Protein 3TDQ (pdb70)

Solvent-accessible surface area: 9286 Å² total

B-factor: mean 40.26, std 16.66, range [22.71, 151.23]

Organism: Pseudomonas aeruginosa (NCBI:txid287)

CATH classification: 2.40.50.320

Nearest PDB structures (foldseek):
  3tdq-assembly1_B  TM=1.014E+00  e=2.653E-16  Pseudomonas aeruginosa
  3tdq-assembly1_A  TM=1.004E+00  e=5.163E-14  Pseudomonas aeruginosa
  2qcp-assembly1_X  TM=7.991E-01  e=4.293E-04  Escherichia coli str. K-12 substr. W3110
  2vb3-assembly1_X  TM=8.055E-01  e=5.219E-04  Escherichia coli
  3e6z-assembly1_X  TM=8.024E-01  e=8.784E-04  Escherichia coli

Foldseek 3Di:
DDPFKDKDWAFWQAADLVQQWTAGPNAIARQDQQLDDPHGCSVVHHGGFTKIFMAGQDPPHTYTNYMDTDPCPDDPVVCCVVD/DKDKDWFFWQDADLVQQWTAGPNAIARQDQQLDDPHGVSVVHDGLFTKIFMFAQDPPHTYTNYMDTDVVSVVSVD

Structure (mmCIF, N/CA/C/O backbone):
data_3TDQ
#
_entry.id   3TDQ
#
_cell.length_a   51.156
_cell.length_b   53.582
_cell.length_c   76.667
_cell.angle_alpha   90.000
_cell.angle_beta   90.000
_cell.angle_gamma   90.000
#
_symmetry.space_group_name_H-M   'P 21 21 21'
#
loop_
_entity.id
_entity.type
_entity.pdbx_description
1 polymer 'PilY2 protein'
2 non-polymer 'CHLORIDE ION'
3 non-polymer 'SODIUM ION'
4 non-polymer GLYCEROL
5 water water
#
loop_
_atom_site.group_PDB
_atom_site.id
_atom_site.type_symbol
_atom_site.label_atom_id
_atom_site.label_alt_id
_atom_site.label_comp_id
_atom_site.label_asym_id
_atom_site.label_entity_id
_atom_site.label_seq_id
_atom_site.pdbx_PDB_ins_code
_atom_site.Cartn_x
_atom_site.Cartn_y
_atom_site.Cartn_z
_atom_site.occupancy
_atom_site.B_iso_or_equiv
_atom_site.auth_seq_id
_atom_site.auth_comp_id
_atom_site.auth_asym_id
_atom_site.auth_atom_id
_atom_site.pdbx_PDB_model_num
ATOM 1 N N . GLU A 1 2 ? -9.035 23.846 -6.717 1.00 58.80 19 GLU A N 1
ATOM 2 C CA . GLU A 1 2 ? -8.815 25.244 -6.336 1.00 57.03 19 GLU A CA 1
ATOM 3 C C . GLU A 1 2 ? -9.994 25.806 -5.523 1.00 57.76 19 GLU A C 1
ATOM 4 O O . GLU A 1 2 ? -11.156 25.676 -5.943 1.00 59.10 19 GLU A O 1
ATOM 6 N N . ASP A 1 3 ? -9.694 26.410 -4.352 1.00 49.01 20 ASP A N 1
ATOM 7 C CA . ASP A 1 3 ? -10.720 27.017 -3.500 1.00 46.62 20 ASP A CA 1
A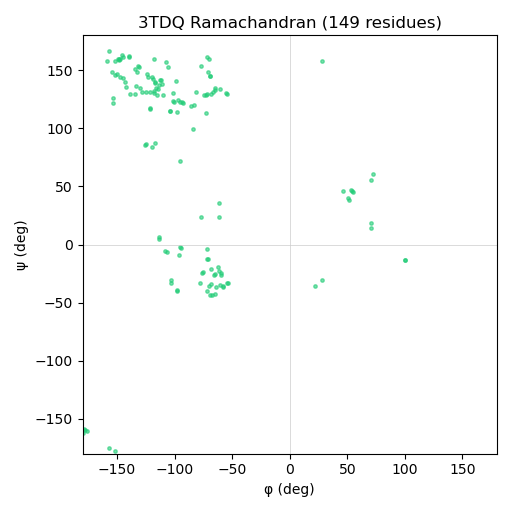TOM 8 C C . ASP A 1 3 ? -10.777 28.540 -3.765 1.00 45.53 20 ASP A C 1
ATOM 9 O O . ASP A 1 3 ? -9.819 29.239 -3.453 1.00 43.63 20 ASP A O 1
ATOM 14 N N . PRO A 1 4 ? -11.881 29.082 -4.329 1.00 40.84 21 PRO A N 1
ATOM 15 C CA . PRO A 1 4 ? -11.937 30.546 -4.561 1.00 39.00 21 PRO A CA 1
ATOM 16 C C . PRO A 1 4 ? -12.096 31.381 -3.267 1.00 38.63 21 PRO A C 1
ATOM 17 O O . PRO A 1 4 ? -12.040 32.608 -3.326 1.00 37.99 21 PRO A O 1
ATOM 21 N N . GLN A 1 5 ? -12.249 30.725 -2.104 1.00 31.14 22 GLN A N 1
ATOM 22 C CA . GLN A 1 5 ? -12.413 31.375 -0.801 1.00 28.36 22 GLN A CA 1
ATOM 23 C C . GLN A 1 5 ? -11.100 31.495 -0.046 1.00 30.39 22 GLN A C 1
ATOM 24 O O . GLN A 1 5 ? -11.045 32.139 0.993 1.00 29.03 22 GLN A O 1
ATOM 30 N N . THR A 1 6 ? -10.046 30.862 -0.544 1.00 27.66 23 THR A N 1
ATOM 31 C CA . THR A 1 6 ? -8.730 30.982 0.089 1.00 27.03 23 THR A CA 1
ATOM 32 C C . THR A 1 6 ? -7.783 31.626 -0.913 1.00 30.08 23 THR A C 1
ATOM 33 O O . THR A 1 6 ? -8.019 31.631 -2.131 1.00 29.75 23 THR A O 1
ATOM 37 N N . PHE A 1 7 ? -6.706 32.182 -0.405 1.00 26.16 24 PHE A N 1
ATOM 38 C CA . PHE A 1 7 ? -5.697 32.786 -1.278 1.00 26.31 24 PHE A CA 1
ATOM 39 C C . PHE A 1 7 ? -4.306 32.560 -0.686 1.00 31.04 24 PHE A C 1
ATOM 40 O O . PHE A 1 7 ? -4.168 32.325 0.515 1.00 29.96 24 PHE A O 1
ATOM 48 N N . GLU A 1 8 ? -3.281 32.695 -1.522 1.00 28.45 25 GLU A N 1
ATOM 49 C CA . GLU A 1 8 ? -1.897 32.606 -1.111 1.00 28.55 25 GLU A CA 1
ATOM 50 C C . GLU A 1 8 ? -1.074 33.534 -1.989 1.00 32.81 25 GLU A C 1
ATOM 51 O O . GLU A 1 8 ? -1.340 33.663 -3.182 1.00 33.44 25 GLU A O 1
ATOM 57 N N . GLY A 1 9 ? -0.068 34.153 -1.400 1.00 26.63 26 GLY A N 1
ATOM 58 C CA . GLY A 1 9 ? 0.842 35.016 -2.143 1.00 25.83 26 GLY A CA 1
ATOM 59 C C . GLY A 1 9 ? 2.181 35.167 -1.465 1.00 29.36 26 GLY A C 1
ATOM 60 O O . GLY A 1 9 ? 2.453 34.523 -0.447 1.00 27.02 26 GLY A O 1
ATOM 61 N N . ALA A 1 10 ? 3.025 36.029 -2.037 1.00 27.54 27 ALA A N 1
ATOM 62 C CA . ALA A 1 10 ? 4.341 36.368 -1.504 1.00 27.56 27 ALA A CA 1
ATOM 63 C C . ALA A 1 10 ? 4.707 37.771 -1.930 1.00 31.40 27 ALA A C 1
ATOM 64 O O . ALA A 1 10 ? 4.292 38.216 -2.992 1.00 31.29 27 ALA A O 1
ATOM 66 N N . GLY A 1 11 ? 5.421 38.486 -1.077 1.00 26.48 28 GLY A N 1
ATOM 67 C CA . GLY A 1 11 ? 5.830 39.846 -1.399 1.00 25.86 28 GLY A CA 1
ATOM 68 C C . GLY A 1 11 ? 6.667 40.493 -0.325 1.00 28.27 28 GLY A C 1
ATOM 69 O O . GLY A 1 11 ? 7.298 39.810 0.481 1.00 28.38 28 GLY A O 1
ATOM 70 N N . VAL A 1 12 ? 6.700 41.816 -0.349 1.00 25.73 29 VAL A N 1
ATOM 71 C CA . VAL A 1 12 ? 7.457 42.652 0.580 1.00 24.40 29 VAL A CA 1
ATOM 72 C C . VAL A 1 12 ? 6.473 43.524 1.353 1.00 27.58 29 VAL A C 1
ATOM 73 O O . VAL A 1 12 ? 5.614 44.158 0.744 1.00 25.93 29 VAL A O 1
ATOM 77 N N . VAL A 1 13 ? 6.616 43.577 2.684 1.00 25.33 30 VAL A N 1
ATOM 78 C CA . VAL A 1 13 ? 5.796 44.449 3.530 1.00 24.80 30 VAL A CA 1
ATOM 79 C C . VAL A 1 13 ? 6.302 45.895 3.347 1.00 29.71 30 VAL A C 1
ATOM 80 O O . VAL A 1 13 ? 7.500 46.147 3.468 1.00 29.39 30 VAL A O 1
ATOM 84 N N . PHE A 1 14 ? 5.405 46.835 3.060 1.00 27.82 31 PHE A N 1
ATOM 85 C CA . PHE A 1 14 ? 5.774 48.246 2.925 1.00 27.39 31 PHE A CA 1
ATOM 86 C C . PHE A 1 14 ? 5.368 49.038 4.174 1.00 32.79 31 PHE A C 1
ATOM 87 O O . PHE A 1 14 ? 6.067 49.972 4.559 1.00 33.66 31 PHE A O 1
ATOM 95 N N . GLU A 1 15 ? 4.294 48.627 4.838 1.00 28.25 32 GLU A N 1
ATOM 96 C CA . GLU A 1 15 ? 3.787 49.268 6.054 1.00 28.02 32 GLU A CA 1
ATOM 97 C C . GLU A 1 15 ? 2.929 48.319 6.843 1.00 30.03 32 GLU A C 1
ATOM 98 O O . GLU A 1 15 ? 2.369 47.367 6.295 1.00 27.83 32 GLU A O 1
ATOM 104 N N . VAL A 1 16 ? 2.805 48.608 8.143 1.00 28.32 33 VAL A N 1
ATOM 105 C CA . VAL A 1 16 ? 1.985 47.883 9.098 1.00 28.75 33 VAL A CA 1
ATOM 106 C C . VAL A 1 16 ? 1.224 48.920 9.916 1.00 32.79 33 VAL A C 1
ATOM 107 O O . VAL A 1 16 ? 1.837 49.863 10.445 1.00 31.11 33 VAL A O 1
ATOM 111 N N . GLN A 1 17 ? -0.094 48.744 10.026 1.00 28.10 34 GLN A N 1
ATOM 112 C CA . GLN A 1 17 ? -0.924 49.622 10.846 1.00 29.81 34 GLN A CA 1
ATOM 113 C C . GLN A 1 17 ? -1.520 48.759 11.948 1.00 30.64 34 GLN A C 1
ATOM 114 O O . GLN A 1 17 ? -2.574 48.156 11.755 1.00 28.01 34 GLN A O 1
ATOM 120 N N . VAL A 1 18 ? -0.782 48.611 13.053 1.00 28.80 35 VAL A N 1
ATOM 121 C CA . VAL A 1 18 ? -1.169 47.737 14.169 1.00 29.08 35 VAL A CA 1
ATOM 122 C C . VAL A 1 18 ? -2.548 48.123 14.751 1.00 34.31 35 VAL A C 1
ATOM 123 O O . VAL A 1 18 ? -3.339 47.229 15.062 1.00 34.75 35 VAL A O 1
ATOM 127 N N . GLU A 1 19 ? -2.870 49.436 14.792 1.00 30.32 36 GLU A N 1
ATOM 128 C CA . GLU A 1 19 ? -4.116 49.980 15.335 1.00 30.37 36 GLU A CA 1
ATOM 129 C C . GLU A 1 19 ? -5.346 49.558 14.529 1.00 33.28 36 GLU A C 1
ATOM 130 O O . GLU A 1 19 ? -6.445 49.529 15.085 1.00 31.62 36 GLU A O 1
ATOM 136 N N . LYS A 1 20 ? -5.167 49.251 13.227 1.00 29.54 37 LYS A N 1
ATOM 137 C CA . LYS A 1 20 ? -6.277 48.862 12.361 1.00 29.77 37 LYS A CA 1
ATOM 138 C C . LYS A 1 20 ? -6.183 47.408 11.903 1.00 31.87 37 LYS A C 1
ATOM 139 O O . LYS A 1 20 ? -6.983 46.986 11.072 1.00 30.59 37 LYS A O 1
ATOM 145 N N . ASN A 1 21 ?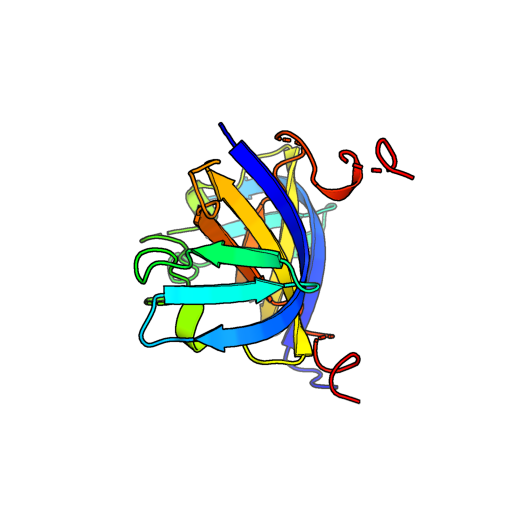 -5.210 46.642 12.436 1.00 27.91 38 ASN A N 1
ATOM 146 C CA . ASN A 1 21 ? -4.963 45.247 12.044 1.00 26.49 38 ASN A CA 1
ATOM 147 C C . ASN A 1 21 ? -4.767 45.160 10.523 1.00 28.24 38 ASN A C 1
ATOM 148 O O . ASN A 1 21 ? -5.349 44.311 9.863 1.00 25.61 38 ASN A O 1
ATOM 153 N N . LEU A 1 22 ? -3.969 46.060 9.967 1.00 26.62 39 LEU A N 1
ATOM 154 C CA . LEU A 1 22 ? -3.734 46.069 8.526 1.00 26.22 39 LEU A CA 1
ATOM 155 C C . LEU A 1 22 ? -2.263 45.954 8.210 1.00 28.48 39 LEU A C 1
ATOM 156 O O . LEU A 1 22 ? -1.417 46.523 8.906 1.00 28.77 39 LEU A O 1
ATOM 161 N N . VAL A 1 23 ? -1.978 45.254 7.126 1.00 23.47 40 VAL A N 1
ATOM 162 C CA . VAL A 1 23 ? -0.639 45.088 6.613 1.00 23.68 40 VAL A CA 1
ATOM 163 C C . VAL A 1 23 ? -0.681 45.421 5.107 1.00 28.44 40 VAL A C 1
ATOM 164 O O . VAL A 1 23 ? -1.602 45.030 4.378 1.00 27.43 40 VAL A O 1
ATOM 168 N N . ASP A 1 24 ? 0.293 46.203 4.689 1.00 26.11 41 ASP A N 1
ATOM 169 C CA . ASP A 1 24 ? 0.465 46.616 3.301 1.00 25.39 41 ASP A CA 1
ATOM 170 C C . ASP A 1 24 ? 1.618 45.787 2.718 1.00 28.34 41 ASP A C 1
ATOM 171 O O . ASP A 1 24 ? 2.772 45.913 3.151 1.00 27.70 41 ASP A O 1
ATOM 176 N N . ILE A 1 25 ? 1.287 44.939 1.745 1.00 25.20 42 ILE A N 1
ATOM 177 C CA . ILE A 1 25 ? 2.226 44.063 1.033 1.00 24.96 42 ILE A CA 1
ATOM 178 C C . ILE A 1 25 ? 2.140 44.410 -0.449 1.00 28.87 42 ILE A C 1
ATOM 179 O O . ILE A 1 25 ? 1.065 44.259 -1.046 1.00 27.70 42 ILE A O 1
ATOM 184 N N . ASP A 1 26 ? 3.261 44.901 -1.039 1.00 26.69 43 ASP A N 1
ATOM 185 C CA . ASP A 1 26 ? 3.327 45.292 -2.467 1.00 26.87 43 ASP A CA 1
ATOM 186 C C . ASP A 1 26 ? 2.171 46.259 -2.836 1.00 32.11 43 ASP A C 1
ATOM 187 O O . ASP A 1 26 ? 1.610 46.165 -3.930 1.00 31.73 43 ASP A O 1
ATOM 192 N N . HIS A 1 27 ? 1.828 47.187 -1.912 1.00 27.80 44 HIS A N 1
ATOM 193 C CA . HIS A 1 27 ? 0.813 48.244 -2.089 1.00 28.14 44 HIS A CA 1
ATOM 194 C C . HIS A 1 27 ? -0.625 47.718 -2.122 1.00 29.41 44 HIS A C 1
ATOM 195 O O . HIS A 1 27 ? -1.526 48.469 -2.492 1.00 28.69 44 HIS A O 1
ATOM 202 N N . ARG A 1 28 ? -0.846 46.458 -1.715 1.00 25.99 45 ARG A N 1
ATOM 203 C CA . ARG A 1 28 ? -2.188 45.883 -1.508 1.00 26.00 45 ARG A CA 1
ATOM 204 C C . ARG A 1 28 ? -2.412 45.801 0.002 1.00 29.50 45 ARG A C 1
ATOM 205 O O . ARG A 1 28 ? -1.434 45.681 0.743 1.00 29.79 45 ARG A O 1
ATOM 213 N N . LEU A 1 29 ? -3.660 45.857 0.466 1.00 25.06 46 LEU A N 1
ATOM 214 C CA . LEU A 1 29 ? -3.945 45.790 1.912 1.00 24.24 46 LEU A CA 1
ATOM 215 C C . LEU A 1 29 ? -4.648 44.512 2.291 1.00 29.20 46 LEU A C 1
ATOM 216 O O . LEU A 1 29 ? -5.506 44.008 1.555 1.00 26.17 46 LEU A O 1
ATOM 221 N N . TYR A 1 30 ? -4.251 43.978 3.461 1.00 25.55 47 TYR A N 1
ATOM 222 C CA . TYR A 1 30 ? -4.808 42.777 4.018 1.00 24.78 47 TYR A CA 1
ATOM 223 C C . TYR A 1 30 ? -5.101 42.971 5.474 1.00 29.06 47 TYR A C 1
ATOM 224 O O . TYR A 1 30 ? -4.381 43.717 6.145 1.00 28.32 47 TYR A O 1
ATOM 233 N N . ARG A 1 31 ? -6.111 42.259 5.980 1.00 24.75 48 ARG A N 1
ATOM 234 C CA A ARG A 1 31 ? -6.402 42.267 7.404 0.50 25.03 48 ARG A CA 1
ATOM 235 C CA B ARG A 1 31 ? -6.413 42.269 7.402 0.50 25.09 48 ARG A CA 1
ATOM 236 C C . ARG A 1 31 ? -5.447 41.278 8.047 1.00 28.94 48 ARG A C 1
ATOM 237 O O . ARG A 1 31 ? -5.297 40.165 7.542 1.00 27.79 48 ARG A O 1
ATOM 252 N N . LEU A 1 32 ? -4.772 41.683 9.122 1.00 25.77 49 LEU A N 1
ATOM 253 C CA . LEU A 1 32 ? -3.867 40.801 9.846 1.00 24.62 49 LEU A CA 1
ATOM 254 C C . LEU A 1 32 ? -4.349 40.818 11.315 1.00 27.49 49 LEU A C 1
ATOM 255 O O . LEU A 1 32 ? -3.949 41.678 12.092 1.00 26.63 49 LEU A O 1
ATOM 260 N N . PRO A 1 33 ? -5.320 39.945 11.657 1.00 25.75 50 PRO A N 1
ATOM 261 C CA . PRO A 1 33 ? -5.910 39.983 13.008 1.00 25.54 50 PRO A CA 1
ATOM 262 C C . PRO A 1 33 ? -4.948 39.466 14.056 1.00 27.26 50 PRO A C 1
ATOM 263 O O . PRO A 1 33 ? -3.989 38.773 13.721 1.00 25.34 50 PRO A O 1
ATOM 267 N N . ASN A 1 34 ? -5.205 39.804 15.328 1.00 23.80 51 ASN A N 1
ATOM 268 C CA . ASN A 1 34 ? -4.366 39.350 16.461 1.00 24.88 51 ASN A CA 1
ATOM 269 C C . ASN A 1 34 ? -4.367 37.821 16.594 1.00 29.05 51 ASN A C 1
ATOM 270 O O . ASN A 1 34 ? -3.445 37.273 17.162 1.00 28.81 51 ASN A O 1
ATOM 275 N N . SER A 1 35 ? -5.407 37.141 16.052 1.00 27.20 52 SER A N 1
ATOM 276 C CA . SER A 1 35 ? -5.553 35.682 16.087 1.00 27.57 52 SER A CA 1
ATOM 277 C C . SER A 1 35 ? -4.554 34.973 15.144 1.00 31.18 52 SER A C 1
ATOM 278 O O . SER A 1 35 ? -4.386 33.771 15.283 1.00 32.36 52 SER A O 1
ATOM 281 N N . THR A 1 36 ? -3.856 35.701 14.228 1.00 26.84 53 THR A N 1
ATOM 282 C CA . THR A 1 36 ? -2.807 35.102 13.372 1.00 25.78 53 THR A CA 1
ATOM 283 C C . THR A 1 36 ? -1.572 35.157 14.232 1.00 29.97 53 THR A C 1
ATOM 284 O O . THR A 1 36 ? -0.951 36.227 14.388 1.00 29.45 53 THR A O 1
ATOM 288 N N A VAL A 1 37 ? -1.244 34.014 14.840 0.50 26.34 54 VAL A N 1
ATOM 289 N N B VAL A 1 37 ? -1.241 34.010 14.829 0.50 26.74 54 VAL A N 1
ATOM 290 C CA A VAL A 1 37 ? -0.191 33.872 15.834 0.50 26.33 54 VAL A CA 1
ATOM 291 C CA B VAL A 1 37 ? -0.169 33.863 15.800 0.50 26.95 54 VAL A CA 1
ATOM 292 C C A VAL A 1 37 ? 0.827 32.789 15.419 0.50 30.11 54 VAL A C 1
ATOM 293 C C B VAL A 1 37 ? 0.839 32.786 15.395 0.50 30.38 54 VAL A C 1
ATOM 294 O O A VAL A 1 37 ? 0.455 31.743 14.893 0.50 28.39 54 VAL A O 1
ATOM 295 O O B VAL A 1 37 ? 0.476 31.743 14.856 0.50 28.67 54 VAL A O 1
ATOM 302 N N . ARG A 1 38 ? 2.114 33.064 15.671 1.00 28.08 55 ARG A N 1
ATOM 303 C CA . ARG A 1 38 ? 3.228 32.173 15.392 1.00 29.72 55 ARG A CA 1
ATOM 304 C C . ARG A 1 38 ? 4.135 32.217 16.630 1.00 35.96 55 ARG A C 1
ATOM 305 O O . ARG A 1 38 ? 4.505 33.304 17.090 1.00 34.22 55 ARG A O 1
ATOM 313 N N . ASN A 1 39 ? 4.395 31.049 17.227 1.00 35.09 56 ASN A N 1
ATOM 314 C CA . ASN A 1 39 ? 5.217 30.880 18.438 1.00 37.42 56 ASN A CA 1
ATOM 315 C C . ASN A 1 39 ? 4.701 31.750 19.605 1.00 42.57 56 ASN A C 1
ATOM 316 O O . ASN A 1 39 ? 5.490 32.405 20.285 1.00 43.19 56 ASN A O 1
ATOM 321 N N . GLY A 1 40 ? 3.379 31.730 19.806 1.00 38.23 57 GLY A N 1
ATOM 322 C CA . GLY A 1 40 ? 2.690 32.479 20.856 1.00 39.83 57 GLY A CA 1
ATOM 323 C C . GLY A 1 40 ? 2.623 33.994 20.696 1.00 45.62 57 GLY A C 1
ATOM 324 O O . GLY A 1 40 ? 2.083 34.675 21.567 1.00 47.51 57 GLY A O 1
ATOM 333 N N . PRO A 1 42 ? 1.470 37.436 18.186 1.00 31.19 59 PRO A N 1
ATOM 334 C CA . PRO A 1 42 ? 0.730 37.861 16.980 1.00 28.95 59 PRO A CA 1
ATOM 335 C C . PRO A 1 42 ? 1.689 38.309 15.879 1.00 28.80 59 PRO A C 1
ATOM 336 O O . PRO A 1 42 ? 2.606 39.110 16.115 1.00 27.26 59 PRO A O 1
ATOM 340 N N . SER A 1 43 ? 1.517 37.748 14.674 1.00 25.27 60 SER A N 1
ATOM 341 C CA . SER A 1 43 ? 2.377 38.078 13.516 1.00 25.25 60 SER A CA 1
ATOM 342 C C . SER A 1 43 ? 2.322 39.571 13.155 1.00 28.09 60 SER A C 1
ATOM 343 O O . SER A 1 43 ? 3.262 40.095 12.564 1.00 27.79 60 SER A O 1
ATOM 346 N N . LEU A 1 44 ? 1.218 40.255 13.518 1.00 25.08 61 LEU A N 1
ATOM 347 C CA . LEU A 1 44 ? 1.046 41.688 13.284 1.00 24.75 61 LEU A CA 1
ATOM 348 C C . LEU A 1 44 ? 2.214 42.510 13.886 1.00 31.46 61 LEU A C 1
ATOM 349 O O . LEU A 1 44 ? 2.619 43.512 13.308 1.00 32.34 61 LEU A O 1
ATOM 354 N N . PHE A 1 45 ? 2.775 42.054 15.014 1.00 28.55 62 PHE A N 1
ATOM 355 C CA . PHE A 1 45 ? 3.856 42.759 15.692 1.00 29.60 62 PHE A CA 1
ATOM 356 C C . PHE A 1 45 ? 5.236 42.239 15.303 1.00 36.03 62 PHE A C 1
ATOM 357 O O . PHE A 1 45 ? 6.230 42.819 15.727 1.00 37.66 62 PHE A O 1
ATOM 365 N N . GLN A 1 46 ? 5.307 41.207 14.445 1.00 31.26 63 GLN A N 1
ATOM 366 C CA . GLN A 1 46 ? 6.566 40.632 13.963 1.00 30.14 63 GLN A CA 1
ATOM 367 C C . GLN A 1 46 ? 6.946 41.181 12.589 1.00 32.89 63 GLN A C 1
ATOM 368 O O . GLN A 1 46 ? 8.133 41.422 12.341 1.00 31.98 63 GLN A O 1
ATOM 374 N N . VAL A 1 47 ? 5.956 41.354 11.686 1.00 29.15 64 VAL A N 1
ATOM 375 C CA . VAL A 1 47 ? 6.221 41.910 10.357 1.00 28.38 64 VAL A CA 1
ATOM 376 C C . VAL A 1 47 ? 6.586 43.392 10.492 1.00 31.90 64 VAL A C 1
ATOM 377 O O . VAL A 1 47 ? 6.118 44.071 11.401 1.00 31.19 64 VAL A O 1
ATOM 381 N N . LYS A 1 48 ? 7.490 43.859 9.631 1.00 28.19 65 LYS A N 1
ATOM 382 C CA . LYS A 1 48 ? 7.956 45.248 9.630 1.00 28.35 65 LYS A CA 1
ATOM 383 C C . LYS A 1 48 ? 8.087 45.722 8.194 1.00 31.85 65 LYS A C 1
ATOM 384 O O . LYS A 1 48 ? 8.265 44.873 7.325 1.00 29.83 65 LYS A O 1
ATOM 390 N N . PRO A 1 49 ? 8.157 47.046 7.918 1.00 31.24 66 PRO A N 1
ATOM 391 C CA . PRO A 1 49 ? 8.504 47.485 6.546 1.00 30.69 66 PRO A CA 1
ATOM 392 C C . PRO A 1 49 ? 9.841 46.858 6.134 1.00 32.14 66 PRO A C 1
ATOM 393 O O . PRO A 1 49 ? 10.779 46.855 6.928 1.00 30.64 66 PRO A O 1
ATOM 397 N N . GLY A 1 50 ? 9.881 46.246 4.962 1.00 27.95 67 GLY A N 1
ATOM 398 C CA . GLY A 1 50 ? 11.068 45.552 4.478 1.00 27.13 67 GLY A CA 1
ATOM 399 C C . GLY A 1 50 ? 11.013 44.045 4.665 1.00 30.84 67 GLY A C 1
ATOM 400 O O . GLY A 1 50 ? 11.838 43.342 4.078 1.00 30.91 67 GLY A O 1
ATOM 401 N N . SER A 1 51 ? 10.056 43.515 5.479 1.00 26.38 68 SER A N 1
ATOM 402 C CA . SER A 1 51 ? 9.943 42.055 5.657 1.00 25.90 68 SER A CA 1
ATOM 403 C C . SER A 1 51 ? 9.558 41.399 4.344 1.00 29.30 68 SER A C 1
ATOM 404 O O . SER A 1 51 ? 8.664 41.891 3.640 1.00 28.12 68 SER A O 1
ATOM 407 N N . VAL A 1 52 ? 10.242 40.301 4.003 1.00 25.12 69 VAL A N 1
ATOM 408 C CA . VAL A 1 52 ? 9.931 39.541 2.799 1.00 25.06 69 VAL A CA 1
ATOM 409 C C . VAL A 1 52 ? 9.035 38.414 3.300 1.00 27.46 69 VAL A C 1
ATOM 410 O O . VAL A 1 52 ? 9.420 37.722 4.242 1.00 25.52 69 VAL A O 1
ATOM 414 N N . VAL A 1 53 ? 7.824 38.274 2.739 1.00 23.69 70 VAL A N 1
ATOM 415 C CA . VAL A 1 53 ? 6.848 37.321 3.310 1.00 22.71 70 VAL A CA 1
ATOM 416 C C . VAL A 1 53 ? 6.169 36.394 2.318 1.00 27.87 70 VAL A C 1
ATOM 417 O O . VAL A 1 53 ? 6.021 36.727 1.154 1.00 27.31 70 VAL A O 1
ATOM 421 N N . SER A 1 54 ? 5.748 35.220 2.820 1.00 26.07 71 SER A N 1
ATOM 422 C CA . SER A 1 54 ? 4.873 34.241 2.171 1.00 25.13 71 SER A CA 1
ATOM 423 C C . SER A 1 54 ? 3.644 34.227 3.046 1.00 28.83 71 SER A C 1
ATOM 424 O O . SER A 1 54 ? 3.792 34.268 4.277 1.00 25.99 71 SER A O 1
ATOM 427 N N . TYR A 1 55 ? 2.436 34.257 2.459 1.00 25.54 72 TYR A N 1
ATOM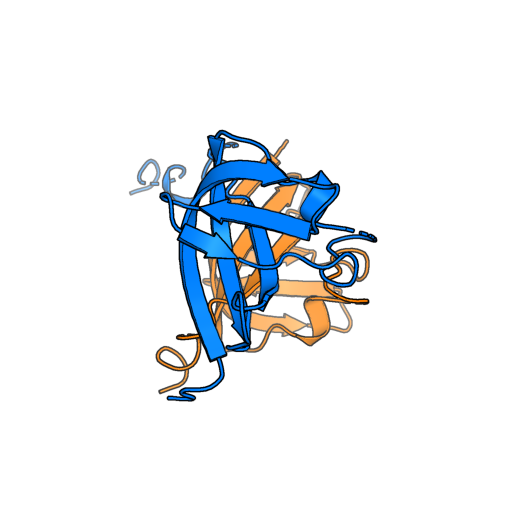 428 C CA . TYR A 1 55 ? 1.240 34.331 3.306 1.00 24.90 72 TYR A CA 1
ATOM 429 C C . TYR A 1 55 ? 0.057 33.635 2.663 1.00 29.12 72 TYR A C 1
ATOM 430 O O . TYR A 1 55 ? 0.013 33.462 1.443 1.00 27.81 72 TYR A O 1
ATOM 439 N N . SER A 1 56 ? -0.924 33.275 3.486 1.00 25.70 73 SER A N 1
ATOM 440 C CA . SER A 1 56 ? -2.153 32.660 2.999 1.00 26.25 73 SER A CA 1
ATOM 441 C C . SER A 1 56 ? -3.290 33.060 3.904 1.00 29.35 73 SER A C 1
ATOM 442 O O . SER A 1 56 ? -3.057 33.511 5.027 1.00 27.90 73 SER A O 1
ATOM 445 N N . GLY A 1 57 ? -4.510 32.943 3.401 1.00 28.19 74 GLY A N 1
ATOM 446 C CA . GLY A 1 57 ? -5.672 33.313 4.184 1.00 26.96 74 GLY A CA 1
ATOM 447 C C . GLY A 1 57 ? -6.986 33.036 3.500 1.00 30.01 74 GLY A C 1
ATOM 448 O O . GLY A 1 57 ? -7.050 32.263 2.541 1.00 27.46 74 GLY A O 1
ATOM 449 N N . THR A 1 58 ? -8.029 33.728 3.989 1.00 26.85 75 THR A N 1
ATOM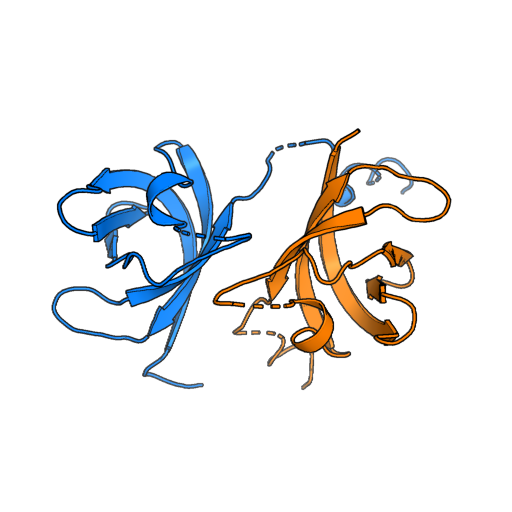 450 C CA . THR A 1 58 ? -9.401 33.595 3.543 1.00 27.37 75 THR A CA 1
ATOM 451 C C . THR A 1 58 ? -9.855 34.909 2.952 1.00 28.72 75 THR A C 1
ATOM 452 O O . THR A 1 58 ? -9.573 35.984 3.495 1.00 25.97 75 THR A O 1
ATOM 456 N N . VAL A 1 59 ? -10.582 34.808 1.855 1.00 25.35 76 VAL A N 1
ATOM 457 C CA . VAL A 1 59 ? -11.178 35.952 1.178 1.00 26.42 76 VAL A CA 1
ATOM 458 C C . VAL A 1 59 ? -12.267 36.543 2.108 1.00 28.37 76 VAL A C 1
ATOM 459 O O . VAL A 1 59 ? -13.065 35.797 2.680 1.00 29.20 76 VAL A O 1
ATOM 463 N N . SER A 1 60 ? -12.240 37.858 2.305 1.00 23.58 77 SER A N 1
ATOM 464 C CA . SER A 1 60 ? -13.186 38.572 3.171 1.00 23.37 77 SER A CA 1
ATOM 465 C C . SER A 1 60 ? -13.268 40.017 2.772 1.00 27.90 77 SER A C 1
ATOM 466 O O . SER A 1 60 ? -12.445 40.516 2.000 1.00 27.73 77 SER A O 1
ATOM 469 N N . GLN A 1 61 ? -14.280 40.690 3.301 1.00 26.77 78 GLN A N 1
ATOM 470 C CA . GLN A 1 61 ? -14.603 42.086 3.000 1.00 28.12 78 GLN A CA 1
ATOM 471 C C . GLN A 1 61 ? -14.464 42.942 4.275 1.00 32.78 78 GLN A C 1
ATOM 472 O O . GLN A 1 61 ? -14.928 42.508 5.325 1.00 32.24 78 GLN A O 1
ATOM 478 N N . PRO A 1 62 ? -13.927 44.180 4.227 1.00 31.61 79 PRO A N 1
ATOM 479 C CA . PRO A 1 62 ? -13.392 44.897 3.053 1.00 31.36 79 PRO A CA 1
ATOM 480 C C . PRO A 1 62 ? -12.019 44.402 2.619 1.00 32.68 79 PRO A C 1
ATOM 481 O O . PRO A 1 62 ? -11.697 44.522 1.434 1.00 31.72 79 PRO A O 1
ATOM 485 N N . TRP A 1 63 ? -11.235 43.799 3.542 1.00 29.71 80 TRP A N 1
ATOM 486 C CA . TRP A 1 63 ? -9.914 43.282 3.202 1.00 29.26 80 TRP A CA 1
ATOM 487 C C . TRP A 1 63 ? -9.840 41.806 3.457 1.00 32.95 80 TRP A C 1
ATOM 488 O O . TRP A 1 63 ? -10.403 41.337 4.453 1.00 33.41 80 TRP A O 1
ATOM 499 N N . SER A 1 64 ? -9.102 41.066 2.598 1.00 28.30 81 SER A N 1
ATOM 500 C CA . SER A 1 64 ? -8.926 39.621 2.804 1.00 27.20 81 SER A CA 1
ATOM 501 C C . SER A 1 64 ? -8.026 39.398 4.009 1.00 28.87 81 SER A C 1
ATOM 502 O O . SER A 1 64 ? -7.200 40.258 4.334 1.00 27.86 81 SER A O 1
ATOM 505 N N . THR A 1 65 ? -8.263 38.293 4.733 1.00 24.60 82 THR A N 1
ATOM 506 C CA . THR A 1 65 ? -7.640 38.021 6.018 1.00 23.77 82 THR A CA 1
ATOM 507 C C . THR A 1 65 ? -6.484 37.043 5.912 1.00 27.05 82 THR A C 1
ATOM 508 O O . THR A 1 65 ? -6.677 35.912 5.475 1.00 26.31 82 THR A O 1
ATOM 512 N N . ILE A 1 66 ? -5.296 37.473 6.361 1.00 23.79 83 ILE A N 1
ATOM 513 C CA . ILE A 1 66 ? -4.116 36.611 6.398 1.00 23.56 83 ILE A CA 1
ATOM 514 C C . ILE A 1 66 ? -4.205 35.790 7.686 1.00 27.13 83 ILE A C 1
ATOM 515 O O . ILE A 1 66 ? -4.246 36.364 8.785 1.00 24.97 83 ILE A O 1
ATOM 520 N N . THR A 1 67 ? -4.252 34.453 7.545 1.00 25.03 84 THR A N 1
ATOM 521 C CA . THR A 1 67 ? -4.345 33.552 8.702 1.00 25.62 84 THR A CA 1
ATOM 522 C C . THR A 1 67 ? -3.015 32.836 8.941 1.00 28.01 84 THR A C 1
ATOM 523 O O . THR A 1 67 ? -2.863 32.163 9.957 1.00 26.85 84 THR A O 1
ATOM 527 N N . ASP A 1 68 ? -2.046 33.007 8.025 1.00 24.89 85 ASP A N 1
ATOM 528 C CA . ASP A 1 68 ? -0.725 32.359 8.115 1.00 24.81 85 ASP A CA 1
ATOM 529 C C . ASP A 1 68 ? 0.303 33.205 7.383 1.00 28.78 85 ASP A C 1
ATOM 530 O O . ASP A 1 68 ? 0.110 33.509 6.202 1.00 27.63 85 ASP A O 1
ATOM 535 N N . ILE A 1 69 ? 1.364 33.638 8.075 1.00 24.61 86 ILE A N 1
ATOM 536 C CA . ILE A 1 69 ? 2.381 34.459 7.398 1.00 24.45 86 ILE A CA 1
ATOM 537 C C . ILE A 1 69 ? 3.779 34.081 7.907 1.00 27.71 86 ILE A C 1
ATOM 538 O O . ILE A 1 69 ? 3.989 33.932 9.109 1.00 25.79 86 ILE A O 1
ATOM 543 N N . TYR A 1 70 ? 4.730 33.948 6.964 1.00 26.26 87 TYR A N 1
ATOM 544 C CA . TYR A 1 70 ? 6.099 33.557 7.248 1.00 25.19 87 TYR A CA 1
ATOM 545 C C . TYR A 1 70 ? 7.070 34.633 6.761 1.00 27.47 87 TYR A C 1
ATOM 546 O O . TYR A 1 70 ? 6.985 35.067 5.618 1.00 26.29 87 TYR A O 1
ATOM 555 N N . ILE A 1 71 ? 8.008 35.032 7.625 1.00 23.94 88 ILE A N 1
ATOM 556 C CA . ILE A 1 71 ? 9.031 36.020 7.266 1.00 24.34 88 ILE A CA 1
ATOM 557 C C . ILE A 1 71 ? 10.258 35.265 6.771 1.00 30.81 88 ILE A C 1
ATOM 558 O O . ILE A 1 71 ? 10.795 34.427 7.492 1.00 32.37 88 ILE A O 1
ATOM 563 N N . HIS A 1 72 ? 10.679 35.545 5.535 1.00 29.70 89 HIS A N 1
ATOM 564 C CA . HIS A 1 72 ? 11.878 34.969 4.926 1.00 31.08 89 HIS A CA 1
ATOM 565 C C . HIS A 1 72 ? 13.106 35.576 5.588 1.00 34.30 89 HIS A C 1
ATOM 566 O O . HIS A 1 72 ? 13.209 36.806 5.704 1.00 33.53 89 HIS A O 1
ATOM 573 N N . LYS A 1 73 ? 14.036 34.712 6.025 1.00 29.27 90 LYS A N 1
ATOM 574 C CA . LYS A 1 73 ? 15.253 35.159 6.712 1.00 29.76 90 LYS A CA 1
ATOM 575 C C . LYS A 1 73 ? 16.403 35.282 5.729 1.00 32.17 90 LYS A C 1
ATOM 576 O O . LYS A 1 73 ? 17.313 34.457 5.721 1.00 32.03 90 LYS A O 1
ATOM 582 N N . GLN A 1 74 ? 16.330 36.296 4.882 1.00 29.34 91 GLN A N 1
ATOM 583 C CA . GLN A 1 74 ? 17.305 36.571 3.809 1.00 31.53 91 GLN A CA 1
ATOM 584 C C . GLN A 1 74 ? 18.713 36.845 4.344 1.00 34.91 91 GLN A C 1
ATOM 585 O O . GLN A 1 74 ? 19.684 36.585 3.635 1.00 33.72 91 GLN A O 1
ATOM 599 N N . SER A 1 76 ? 19.968 35.241 7.027 1.00 29.83 93 SER A N 1
ATOM 600 C CA . SER A 1 76 ? 20.552 34.006 7.566 1.00 29.50 93 SER A CA 1
ATOM 601 C C . SER A 1 76 ? 21.281 33.268 6.452 1.00 33.36 93 SER A C 1
ATOM 602 O O . SER A 1 76 ? 20.954 33.451 5.280 1.00 32.92 93 SER A O 1
ATOM 605 N N . GLU A 1 77 ? 22.231 32.402 6.815 1.00 30.41 94 GLU A N 1
ATOM 606 C CA . GLU A 1 77 ? 22.931 31.525 5.885 1.00 30.72 94 GLU A CA 1
ATOM 607 C C . GLU A 1 77 ? 21.901 30.613 5.228 1.00 33.01 94 GLU A C 1
ATOM 608 O O . GLU A 1 77 ? 20.986 30.127 5.901 1.00 33.08 94 GLU A O 1
ATOM 614 N N . GLN A 1 78 ? 21.982 30.479 3.900 1.00 27.90 95 GLN A N 1
ATOM 615 C CA . GLN A 1 78 ? 20.980 29.768 3.112 1.00 26.51 95 GLN A CA 1
ATOM 616 C C . GLN A 1 78 ? 21.411 28.364 2.725 1.00 29.96 95 GLN A C 1
ATOM 617 O O . GLN A 1 78 ? 22.470 28.211 2.151 1.00 28.76 95 GLN A O 1
ATOM 623 N N . GLU A 1 79 ? 20.543 27.352 2.954 1.00 27.91 96 GLU A N 1
ATOM 624 C CA . GLU A 1 79 ? 20.829 25.973 2.539 1.00 28.98 96 GLU A CA 1
ATOM 625 C C . GLU A 1 79 ? 21.016 25.887 1.011 1.00 32.34 96 GLU A C 1
ATOM 626 O O . GLU A 1 79 ? 21.850 25.106 0.573 1.00 32.40 96 GLU A O 1
ATOM 632 N N . LEU A 1 80 ? 20.273 26.696 0.216 1.00 29.23 97 LEU A N 1
ATOM 633 C CA . LEU A 1 80 ? 20.430 26.694 -1.252 1.00 30.70 97 LEU A CA 1
ATOM 634 C C . LEU A 1 80 ? 21.841 27.175 -1.638 1.00 35.20 97 LEU A C 1
ATOM 635 O O . LEU A 1 80 ? 22.435 26.605 -2.552 1.00 36.44 97 LEU A O 1
ATOM 640 N N . ALA A 1 81 ? 22.411 28.157 -0.896 1.00 31.22 98 ALA A N 1
ATOM 641 C CA . ALA A 1 81 ? 23.784 28.627 -1.122 1.00 30.94 98 ALA A CA 1
ATOM 642 C C . ALA A 1 81 ? 24.796 27.499 -0.823 1.00 34.55 98 ALA A C 1
ATOM 643 O O . ALA A 1 81 ? 25.724 27.277 -1.600 1.00 32.57 98 ALA A O 1
ATOM 645 N N . GLU A 1 82 ? 24.581 26.757 0.266 1.00 32.56 99 GLU A N 1
ATOM 646 C CA . GLU A 1 82 ? 25.413 25.599 0.641 1.00 34.45 99 GLU A CA 1
ATOM 647 C C . GLU A 1 82 ? 25.346 24.527 -0.465 1.00 41.94 99 GLU A C 1
ATOM 648 O O . GLU A 1 82 ? 26.380 23.975 -0.846 1.00 42.58 99 GLU A O 1
ATOM 662 N N . ILE A 1 84 ? 24.560 25.063 -3.766 1.00 37.72 101 ILE A N 1
ATOM 663 C CA . ILE A 1 84 ? 25.249 25.600 -4.953 1.00 37.75 101 ILE A CA 1
ATOM 664 C C . ILE A 1 84 ? 26.794 25.516 -4.763 1.00 40.68 101 ILE A C 1
ATOM 665 O O . ILE A 1 84 ? 27.491 25.197 -5.716 1.00 41.68 101 ILE A O 1
ATOM 670 N N . GLU A 1 85 ? 27.304 25.719 -3.537 1.00 36.03 102 GLU A N 1
ATOM 671 C CA . GLU A 1 85 ? 28.730 25.634 -3.219 1.00 36.58 102 GLU A CA 1
ATOM 672 C C . GLU A 1 85 ? 29.257 24.184 -3.327 1.00 44.96 102 GLU A C 1
ATOM 673 O O . GLU A 1 85 ? 30.417 23.992 -3.707 1.00 45.19 102 GLU A O 1
ATOM 679 N N . LYS A 1 86 ? 28.414 23.184 -2.987 1.00 43.54 103 LYS A N 1
ATOM 680 C CA . LYS A 1 86 ? 28.744 21.749 -3.059 1.00 45.31 103 LYS A CA 1
ATOM 681 C C . LYS A 1 86 ? 28.658 21.243 -4.499 1.00 51.07 103 LYS A C 1
ATOM 682 O O . LYS A 1 86 ? 29.400 20.344 -4.866 1.00 51.96 103 LYS A O 1
ATOM 688 N N . GLU A 1 87 ? 27.736 21.800 -5.305 1.00 47.97 104 GLU A N 1
ATOM 689 C CA . GLU A 1 87 ? 27.544 21.425 -6.709 1.00 71.84 104 GLU A CA 1
ATOM 690 C C . GLU A 1 87 ? 28.561 22.135 -7.592 1.00 103.08 104 GLU A C 1
ATOM 691 O O . GLU A 1 87 ? 29.755 22.103 -7.298 1.00 68.47 104 GLU A O 1
ATOM 693 N N . GLN B 1 5 ? 25.101 29.688 13.388 1.00 47.58 22 GLN B N 1
ATOM 694 C CA . GLN B 1 5 ? 24.022 29.549 14.358 1.00 44.71 22 GLN B CA 1
ATOM 695 C C . GLN B 1 5 ? 22.646 29.466 13.680 1.00 42.53 22 GLN B C 1
ATOM 696 O O . GLN B 1 5 ? 21.930 28.540 14.015 1.00 39.49 22 GLN B O 1
ATOM 702 N N . THR B 1 6 ? 22.252 30.384 12.762 1.00 37.77 23 THR B N 1
ATOM 703 C CA . THR B 1 6 ? 20.902 30.252 12.170 1.00 34.81 23 THR B CA 1
ATOM 704 C C . THR B 1 6 ? 20.962 29.790 10.719 1.00 36.96 23 THR B C 1
ATOM 705 O O . THR B 1 6 ? 21.978 29.992 10.049 1.00 36.44 23 THR B O 1
ATOM 709 N N . PHE B 1 7 ? 19.866 29.198 10.232 1.00 31.29 24 PHE B N 1
ATOM 710 C CA . PHE B 1 7 ? 19.809 28.722 8.853 1.00 31.18 24 PHE B CA 1
ATOM 711 C C . PHE B 1 7 ? 18.398 28.894 8.312 1.00 32.89 24 PHE B C 1
ATOM 712 O O . PHE B 1 7 ? 17.453 28.983 9.087 1.00 30.21 24 PHE B O 1
ATOM 720 N N . GLU B 1 8 ? 18.258 28.844 6.977 1.00 28.74 25 GLU B N 1
ATOM 721 C CA . GLU B 1 8 ? 16.973 28.845 6.304 1.00 26.50 25 GLU B CA 1
ATOM 722 C C . GLU B 1 8 ? 17.048 27.959 5.067 1.00 31.55 25 GLU B C 1
ATOM 723 O O . GLU B 1 8 ? 18.068 27.947 4.390 1.00 31.42 25 GLU B O 1
ATOM 729 N N . GLY B 1 9 ? 15.959 27.257 4.775 1.00 29.54 26 GLY B N 1
ATOM 730 C CA . GLY B 1 9 ? 15.875 26.429 3.586 1.00 30.29 26 GLY B CA 1
ATOM 731 C C . GLY B 1 9 ? 14.451 26.283 3.097 1.00 33.09 26 GLY B C 1
ATOM 732 O O . GLY B 1 9 ? 13.519 26.864 3.655 1.00 30.84 26 GLY B O 1
ATOM 733 N N . ALA B 1 10 ? 14.285 25.506 2.041 1.00 31.58 27 ALA B N 1
ATOM 734 C CA . ALA B 1 10 ? 12.974 25.180 1.472 1.00 31.85 27 ALA B CA 1
ATOM 735 C C . ALA B 1 10 ? 13.066 23.809 0.835 1.00 36.32 27 ALA B C 1
ATOM 736 O O . ALA B 1 10 ? 14.140 23.416 0.372 1.00 37.44 27 ALA B O 1
ATOM 738 N N . GLY B 1 11 ? 11.974 23.064 0.876 1.00 31.68 28 GLY B N 1
ATOM 739 C CA . GLY B 1 11 ? 11.974 21.737 0.297 1.00 32.28 28 GLY B CA 1
ATOM 740 C C . GLY B 1 11 ? 10.645 21.046 0.418 1.00 34.83 28 GLY B C 1
ATOM 741 O O . GLY B 1 11 ? 9.610 21.682 0.630 1.00 33.63 28 GLY B O 1
ATOM 742 N N . VAL B 1 12 ? 10.683 19.737 0.253 1.00 31.74 29 VAL B N 1
ATOM 743 C CA . VAL B 1 12 ? 9.518 18.859 0.292 1.00 31.55 29 VAL B CA 1
ATOM 744 C C . VAL B 1 12 ? 9.692 17.894 1.451 1.00 36.10 29 VAL B C 1
ATOM 745 O O . VAL B 1 12 ? 10.757 17.267 1.575 1.00 37.04 29 VAL B O 1
ATOM 749 N N . VAL B 1 13 ? 8.657 17.763 2.291 1.00 32.29 30 VAL B N 1
ATOM 750 C CA . VAL B 1 13 ? 8.664 16.800 3.401 1.00 32.26 30 VAL B CA 1
ATOM 751 C C . VAL B 1 13 ? 8.507 15.384 2.807 1.00 36.13 30 VAL B C 1
ATOM 752 O O . VAL B 1 13 ? 7.601 15.168 2.009 1.00 34.80 30 VAL B O 1
ATOM 756 N N . PHE B 1 14 ? 9.384 14.440 3.179 1.00 35.52 31 PHE B N 1
ATOM 757 C CA . PHE B 1 14 ? 9.284 13.049 2.724 1.00 38.89 31 PHE B CA 1
ATOM 758 C C . PHE B 1 14 ? 8.728 12.153 3.828 1.00 42.44 31 PHE B C 1
ATOM 759 O O . PHE B 1 14 ? 8.013 11.200 3.536 1.00 43.37 31 PHE B O 1
ATOM 767 N N . GLU B 1 15 ? 9.054 12.471 5.107 1.00 38.37 32 GLU B N 1
ATOM 768 C CA . GLU B 1 15 ? 8.639 11.679 6.272 1.00 38.14 32 GLU B CA 1
ATOM 769 C C . GLU B 1 15 ? 8.579 12.526 7.532 1.00 39.40 32 GLU B C 1
ATOM 770 O O . GLU B 1 15 ? 9.362 13.468 7.695 1.00 35.76 32 GLU B O 1
ATOM 776 N N . VAL B 1 16 ? 7.652 12.167 8.440 1.00 37.56 33 VAL B N 1
ATOM 777 C CA . VAL B 1 16 ? 7.491 12.821 9.736 1.00 36.59 33 VAL B CA 1
ATOM 778 C C . VAL B 1 16 ? 7.494 11.740 10.796 1.00 41.33 33 VAL B C 1
ATOM 779 O O . VAL B 1 16 ? 6.792 10.736 10.655 1.00 43.35 33 VAL B O 1
ATOM 783 N N . GLN B 1 17 ? 8.289 11.930 11.852 1.00 36.23 34 GLN B N 1
ATOM 784 C CA . GLN B 1 17 ? 8.343 10.981 12.965 1.00 37.30 34 GLN B CA 1
ATOM 785 C C . GLN B 1 17 ? 7.923 11.761 14.201 1.00 38.95 34 GLN B C 1
ATOM 786 O O . GLN B 1 17 ? 8.769 12.353 14.871 1.00 37.33 34 GLN B O 1
ATOM 792 N N . VAL B 1 18 ? 6.607 11.874 14.426 1.00 36.49 35 VAL B N 1
ATOM 793 C CA . VAL B 1 18 ? 6.042 12.692 15.507 1.00 36.82 35 VAL B CA 1
ATOM 794 C C . VAL B 1 18 ? 6.567 12.260 16.889 1.00 39.89 35 VAL B C 1
ATOM 795 O O . VAL B 1 18 ? 6.862 13.128 17.704 1.00 39.28 35 VAL B O 1
ATOM 799 N N . GLU B 1 19 ? 6.775 10.960 17.103 1.00 37.70 36 GLU B N 1
ATOM 800 C CA . GLU B 1 19 ? 7.227 10.386 18.381 1.00 38.97 36 GLU B CA 1
ATOM 801 C C . GLU B 1 19 ? 8.663 10.772 18.729 1.00 41.98 36 GLU B C 1
ATOM 802 O O . GLU B 1 19 ? 9.014 10.758 19.905 1.00 41.96 36 GLU B O 1
ATOM 808 N N . LYS B 1 20 ? 9.469 11.165 17.728 1.00 36.70 37 LYS B N 1
ATOM 809 C CA . LYS B 1 20 ? 10.872 11.545 17.942 1.00 35.36 37 LYS B CA 1
ATOM 810 C C . LYS B 1 20 ? 11.109 13.019 17.657 1.00 37.42 37 LYS B C 1
ATOM 811 O O . LYS B 1 20 ? 12.259 13.456 17.704 1.00 38.10 37 LYS B O 1
ATOM 817 N N . ASN B 1 21 ? 10.034 13.790 17.361 1.00 32.50 38 ASN B N 1
ATOM 818 C CA . ASN B 1 21 ? 10.124 15.210 16.987 1.00 30.84 38 ASN B CA 1
ATOM 819 C C . ASN B 1 21 ? 11.108 15.375 15.809 1.00 33.85 38 ASN B C 1
ATOM 820 O O . ASN B 1 21 ? 11.971 16.248 15.834 1.00 33.20 38 ASN B O 1
ATOM 825 N N . LEU B 1 22 ? 10.973 14.525 14.790 1.00 30.94 39 LEU B N 1
ATOM 826 C CA . LEU B 1 22 ? 11.845 14.609 13.616 1.00 31.44 39 LEU B CA 1
ATOM 827 C C . LEU B 1 22 ? 11.042 14.756 12.343 1.00 34.55 39 LEU B C 1
ATOM 828 O O . LEU B 1 22 ? 9.966 14.160 12.188 1.00 35.65 39 LEU B O 1
ATOM 833 N N . VAL B 1 23 ? 11.611 15.486 11.403 1.00 29.37 40 VAL B N 1
ATOM 834 C CA . VAL B 1 23 ? 11.021 15.698 10.097 1.00 29.22 40 VAL B CA 1
ATOM 835 C C . VAL B 1 23 ? 12.127 15.477 9.054 1.00 36.34 40 VAL B C 1
ATOM 836 O O . VAL B 1 23 ? 13.273 15.917 9.227 1.00 34.77 40 VAL B O 1
ATOM 840 N N . ASP B 1 24 ? 11.775 14.764 8.002 1.00 34.70 41 ASP B N 1
ATOM 841 C CA . ASP B 1 24 ? 12.657 14.482 6.882 1.00 36.24 41 ASP B CA 1
ATOM 842 C C . ASP B 1 24 ? 12.228 15.379 5.718 1.00 39.98 41 ASP B C 1
ATOM 843 O O . ASP B 1 24 ? 11.114 15.240 5.206 1.00 39.80 41 ASP B O 1
ATOM 848 N N . ILE B 1 25 ? 13.121 16.314 5.324 1.00 35.98 42 ILE B N 1
ATOM 849 C CA . ILE B 1 25 ? 12.919 17.255 4.216 1.00 35.29 42 ILE B CA 1
ATOM 850 C C . ILE B 1 25 ? 14.044 17.039 3.208 1.00 40.37 42 ILE B C 1
ATOM 851 O O . ILE B 1 25 ? 15.203 17.227 3.563 1.00 39.52 42 ILE B O 1
ATOM 856 N N . ASP B 1 26 ? 13.711 16.625 1.967 1.00 38.48 43 ASP B N 1
ATOM 857 C CA . ASP B 1 26 ? 14.685 16.350 0.897 1.00 40.31 43 ASP B CA 1
ATOM 858 C C . ASP B 1 26 ? 15.806 15.402 1.391 1.00 45.67 43 ASP B C 1
ATOM 859 O O . ASP B 1 26 ? 16.974 15.593 1.052 1.00 46.58 43 ASP B O 1
ATOM 864 N N . HIS B 1 27 ? 15.436 14.387 2.199 1.00 43.02 44 HIS B N 1
ATOM 865 C CA . HIS B 1 27 ? 16.314 13.325 2.729 1.00 45.81 44 HIS B CA 1
ATOM 866 C C . HIS B 1 27 ? 17.314 13.837 3.786 1.00 47.07 44 HIS B C 1
ATOM 867 O O . HIS B 1 27 ? 18.272 13.136 4.115 1.00 49.12 44 HIS B O 1
ATOM 874 N N . ARG B 1 28 ? 17.030 15.012 4.370 1.00 39.70 45 ARG B N 1
ATOM 875 C CA . ARG B 1 28 ? 17.791 15.599 5.479 1.00 39.13 45 ARG B CA 1
ATOM 876 C C . ARG B 1 28 ? 16.919 15.575 6.733 1.00 40.73 45 ARG B C 1
ATOM 877 O O . ARG B 1 28 ? 15.734 15.894 6.656 1.00 37.41 45 ARG B O 1
ATOM 885 N N . LEU B 1 29 ? 17.488 15.238 7.887 1.00 40.22 46 LEU B N 1
ATOM 886 C CA . LEU B 1 29 ? 16.689 15.211 9.116 1.00 39.30 46 LEU B CA 1
ATOM 887 C C . LEU B 1 29 ? 16.870 16.460 9.916 1.00 38.44 46 LEU B C 1
ATOM 888 O O . LEU B 1 29 ? 17.982 16.973 10.034 1.00 39.10 46 LEU B O 1
ATOM 893 N N . TYR B 1 30 ? 15.773 16.936 10.485 1.00 32.58 47 TYR B N 1
ATOM 894 C CA . TYR B 1 30 ? 15.722 18.111 11.337 1.00 30.53 47 TYR B CA 1
ATOM 895 C C . TYR B 1 30 ? 14.932 17.815 12.582 1.00 34.63 47 TYR B C 1
ATOM 896 O O . TYR B 1 30 ? 13.972 17.039 12.526 1.00 34.05 47 TYR B O 1
ATOM 905 N N . ARG B 1 31 ? 15.293 18.467 13.697 1.00 31.01 48 ARG B N 1
ATOM 906 C CA . ARG B 1 31 ? 14.478 18.361 14.909 1.00 31.14 48 ARG B CA 1
ATOM 907 C C . ARG B 1 31 ? 13.328 19.351 14.742 1.00 33.09 48 ARG B C 1
ATOM 908 O O . ARG B 1 31 ? 13.571 20.490 14.321 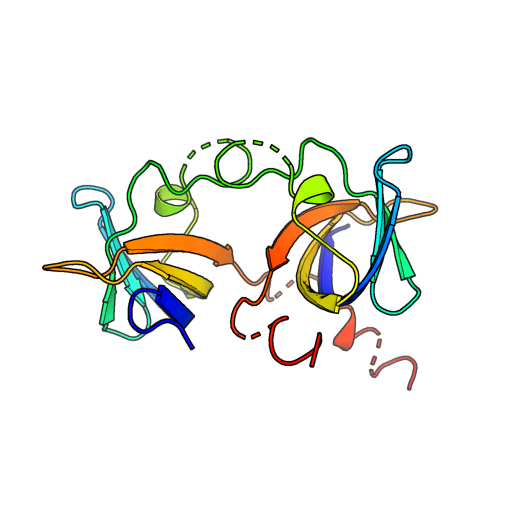1.00 31.55 48 ARG B O 1
ATOM 916 N N . LEU B 1 32 ? 12.078 18.907 14.992 1.00 30.13 49 LEU B N 1
ATOM 917 C CA . LEU B 1 32 ? 10.898 19.775 14.887 1.00 29.01 49 LEU B CA 1
ATOM 918 C C . LEU B 1 32 ? 10.173 19.681 16.236 1.00 32.86 49 LEU B C 1
ATOM 919 O O . LEU B 1 32 ? 9.340 18.792 16.435 1.00 33.98 49 LEU B O 1
ATOM 924 N N . PRO B 1 33 ? 10.593 20.508 17.222 1.00 27.70 50 PRO B N 1
ATOM 925 C CA . PRO B 1 33 ? 9.983 20.414 18.567 1.00 27.52 50 PRO B CA 1
ATOM 926 C C . PRO B 1 33 ? 8.538 20.913 18.586 1.00 29.69 50 PRO B C 1
ATOM 927 O O . PRO B 1 33 ? 8.126 21.633 17.675 1.00 28.69 50 PRO B O 1
ATOM 931 N N . ASN B 1 34 ? 7.763 20.507 19.596 1.00 26.15 51 ASN B N 1
ATOM 932 C CA . ASN B 1 34 ? 6.383 20.941 19.743 1.00 25.42 51 ASN B CA 1
ATOM 933 C C . ASN B 1 34 ? 6.281 22.452 19.948 1.00 30.42 51 ASN B C 1
ATOM 934 O O . ASN B 1 34 ? 5.212 22.991 19.733 1.00 30.42 51 ASN B O 1
ATOM 939 N N . SER B 1 35 ? 7.362 23.134 20.358 1.00 28.84 52 SER B N 1
ATOM 940 C CA . SER B 1 35 ? 7.399 24.587 20.562 1.00 28.86 52 SER B CA 1
ATOM 941 C C . SER B 1 35 ? 7.357 25.362 19.225 1.00 32.51 52 SER B C 1
ATOM 942 O O . SER B 1 35 ? 7.110 26.565 19.238 1.00 32.43 52 SER B O 1
ATOM 945 N N . THR B 1 36 ? 7.552 24.691 18.072 1.00 28.95 53 THR B N 1
ATOM 946 C CA . THR B 1 36 ? 7.407 25.344 16.753 1.00 27.66 53 THR B CA 1
ATOM 947 C C . THR B 1 36 ? 5.887 25.271 16.472 1.00 31.39 53 THR B C 1
ATOM 948 O O . THR B 1 36 ? 5.369 24.199 16.104 1.00 28.41 53 THR B O 1
ATOM 952 N N . VAL B 1 37 ? 5.179 26.401 16.728 1.00 29.84 54 VAL B N 1
ATOM 953 C CA A VAL B 1 37 ? 3.714 26.471 16.721 0.50 30.27 54 VAL B CA 1
ATOM 954 C CA B VAL B 1 37 ? 3.716 26.479 16.688 0.50 30.81 54 VAL B CA 1
ATOM 955 C C . VAL B 1 37 ? 3.172 27.617 15.837 1.00 33.81 54 VAL B C 1
ATOM 956 O O . VAL B 1 37 ? 3.753 28.707 15.768 1.00 31.95 54 VAL B O 1
ATOM 963 N N . ARG B 1 38 ? 2.007 27.377 15.249 1.00 32.34 55 ARG B N 1
ATOM 964 C CA . ARG B 1 38 ? 1.269 28.327 14.435 1.00 33.56 55 ARG B CA 1
ATOM 965 C C . ARG B 1 38 ? -0.191 28.175 14.819 1.00 36.91 55 ARG B C 1
ATOM 966 O O . ARG B 1 38 ? -0.678 27.043 14.899 1.00 35.74 55 ARG B O 1
ATOM 974 N N . ASN B 1 39 ? -0.868 29.306 15.129 1.00 34.77 56 ASN B N 1
ATOM 975 C CA . ASN B 1 39 ? -2.276 29.377 15.531 1.00 37.45 56 ASN B CA 1
ATOM 976 C C . ASN B 1 39 ? -2.624 28.312 16.596 1.00 43.65 56 ASN B C 1
ATOM 977 O O . ASN B 1 39 ? -3.644 27.616 16.499 1.00 44.2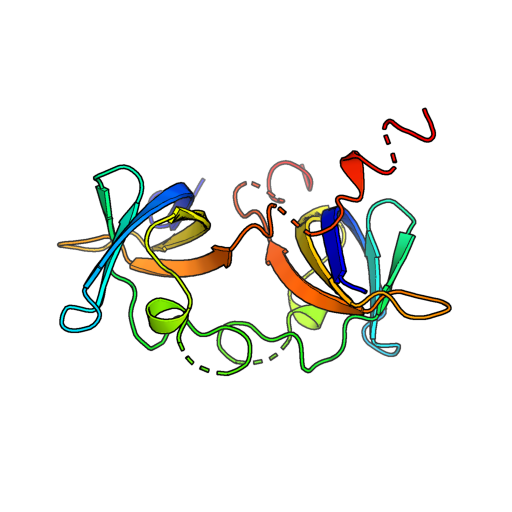9 56 ASN B O 1
ATOM 982 N N . GLY B 1 40 ? -1.755 28.210 17.602 1.00 40.95 57 GLY B N 1
ATOM 983 C CA . GLY B 1 40 ? -1.914 27.287 18.720 1.00 41.65 57 GLY B CA 1
ATOM 984 C C . GLY B 1 40 ? -1.688 25.820 18.420 1.00 44.57 57 GLY B C 1
ATOM 985 O O . GLY B 1 40 ? -1.838 24.999 19.324 1.00 46.27 57 GLY B O 1
ATOM 994 N N . PRO B 1 42 ? 1.025 22.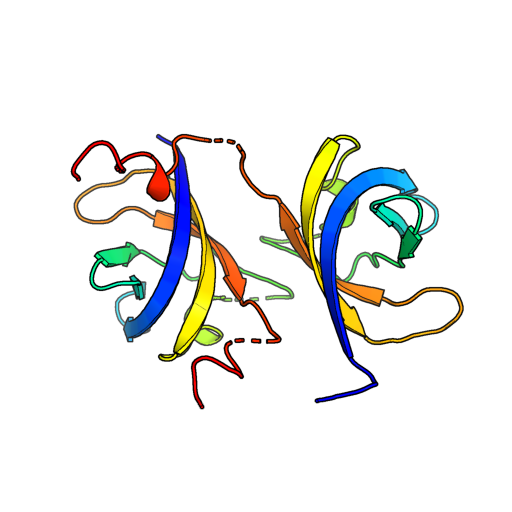742 17.055 1.00 32.88 59 PRO B N 1
ATOM 995 C CA . PRO B 1 42 ? 2.410 22.397 16.692 1.00 30.41 59 PRO B CA 1
ATOM 996 C C . PRO B 1 42 ? 2.527 22.019 15.222 1.00 31.60 59 PRO B C 1
ATOM 997 O O . PRO B 1 42 ? 1.756 21.192 14.729 1.00 32.02 59 PRO B O 1
ATOM 1001 N N . SER B 1 43 ? 3.471 22.652 14.519 1.00 26.76 60 SER B N 1
ATOM 1002 C CA . SER B 1 43 ? 3.705 22.415 13.084 1.00 26.73 60 SER B CA 1
ATOM 1003 C C . SER B 1 43 ? 4.058 20.961 12.787 1.00 31.07 60 SER B C 1
ATOM 1004 O O . SER B 1 43 ? 3.799 20.500 11.679 1.00 30.69 60 SER B O 1
ATOM 1007 N N . LEU B 1 44 ? 4.638 20.245 13.766 1.00 29.29 61 LEU B N 1
ATOM 1008 C CA . LEU B 1 44 ? 4.979 18.821 13.641 1.00 29.86 61 LEU B CA 1
ATOM 1009 C C . LEU B 1 44 ? 3.756 17.974 13.216 1.00 36.04 61 LEU B C 1
ATOM 1010 O O . LEU B 1 44 ? 3.919 17.014 12.469 1.00 37.61 61 LEU B O 1
ATOM 1015 N N . PHE B 1 45 ? 2.546 18.361 13.652 1.00 32.66 62 PHE B N 1
ATOM 1016 C CA . PHE B 1 45 ? 1.324 17.606 13.342 1.00 34.24 62 PHE B CA 1
ATOM 1017 C C . PHE B 1 45 ? 0.598 18.141 12.119 1.00 37.99 62 PHE B C 1
ATOM 1018 O O . PHE B 1 45 ? -0.382 17.537 11.703 1.00 38.12 62 PHE B O 1
ATOM 1026 N N . GLN B 1 46 ? 1.104 19.230 11.520 1.00 34.03 63 GLN B N 1
ATOM 1027 C CA . GLN B 1 46 ? 0.515 19.838 10.316 1.00 35.10 63 GLN B CA 1
ATOM 1028 C C . GLN B 1 46 ? 1.238 19.379 9.052 1.00 40.15 63 GLN B C 1
ATOM 1029 O O . GLN B 1 46 ? 0.588 19.173 8.027 1.00 41.22 63 GLN B O 1
ATOM 1035 N N . VAL B 1 47 ? 2.580 19.245 9.109 1.00 35.56 64 VAL B N 1
ATOM 1036 C CA . VAL B 1 47 ? 3.378 18.796 7.960 1.00 34.83 64 VAL B CA 1
ATOM 1037 C C . VAL B 1 47 ? 3.078 17.318 7.696 1.00 42.43 64 VAL B C 1
ATOM 1038 O O . VAL B 1 47 ? 2.779 16.563 8.618 1.00 44.08 64 VAL B O 1
ATOM 1042 N N . LYS B 1 48 ? 3.081 16.933 6.421 1.00 39.06 65 LYS B N 1
ATOM 1043 C CA . LYS B 1 48 ? 2.816 15.580 5.965 1.00 40.98 65 LYS B CA 1
ATOM 1044 C C . LYS B 1 48 ? 3.765 15.235 4.830 1.00 44.38 65 LYS B C 1
ATOM 1045 O O . LYS B 1 48 ? 4.241 16.164 4.177 1.00 42.93 65 LYS B O 1
ATOM 1051 N N . PRO B 1 49 ? 3.991 13.941 4.491 1.00 41.79 66 PRO B N 1
ATOM 1052 C CA . PRO B 1 49 ? 4.765 13.630 3.270 1.00 42.28 66 PRO B CA 1
ATOM 1053 C C . PRO B 1 49 ? 4.116 14.330 2.065 1.00 45.08 66 PRO B C 1
ATOM 1054 O O . PRO B 1 49 ? 2.895 14.290 1.916 1.00 46.50 66 PRO B O 1
ATOM 1058 N N . GLY B 1 50 ? 4.908 15.052 1.292 1.00 38.93 67 GLY B N 1
ATOM 1059 C CA . GLY B 1 50 ? 4.400 15.827 0.163 1.00 38.69 67 GLY B CA 1
ATOM 1060 C C . GLY B 1 50 ? 4.227 17.314 0.451 1.00 40.21 67 GLY B C 1
ATOM 1061 O O . GLY B 1 50 ? 4.040 18.093 -0.488 1.00 40.24 67 GLY B O 1
ATOM 1062 N N . SER B 1 51 ? 4.274 17.743 1.741 1.00 34.10 68 SER B N 1
ATOM 1063 C CA . SER B 1 51 ? 4.170 19.179 2.071 1.00 31.82 68 SER B CA 1
ATOM 1064 C C . SER B 1 51 ? 5.357 19.932 1.510 1.00 36.32 68 SER B C 1
ATOM 1065 O O . SER B 1 51 ? 6.496 19.470 1.645 1.00 37.12 68 SER B O 1
ATOM 1068 N N . VAL B 1 52 ? 5.093 21.066 0.850 1.00 31.16 69 VAL B N 1
ATOM 1069 C CA . VAL B 1 52 ? 6.134 21.928 0.301 1.00 30.45 69 VAL B CA 1
ATOM 1070 C C . VAL B 1 52 ? 6.351 22.986 1.371 1.00 32.16 69 VAL B C 1
ATOM 1071 O O . VAL B 1 52 ? 5.388 23.623 1.794 1.00 32.19 69 VAL B O 1
ATOM 1075 N N . VAL B 1 53 ? 7.586 23.124 1.872 1.00 27.26 70 VAL B N 1
ATOM 1076 C CA . VAL B 1 53 ? 7.826 23.994 3.023 1.00 25.79 70 VAL B CA 1
ATOM 1077 C C . VAL B 1 53 ? 8.985 24.972 2.869 1.00 30.64 70 VAL B C 1
ATOM 1078 O O . VAL B 1 53 ? 9.942 24.707 2.142 1.00 30.54 70 VAL B O 1
ATOM 1082 N N . SER B 1 54 ? 8.883 26.099 3.584 1.00 27.10 71 SER B N 1
ATOM 1083 C CA . SER B 1 54 ? 9.939 27.093 3.820 1.00 27.48 71 SER B CA 1
ATOM 1084 C C . SER B 1 54 ? 10.193 27.003 5.303 1.00 30.57 71 SER B C 1
ATOM 1085 O O . SER B 1 54 ? 9.222 26.855 6.049 1.00 30.16 71 SER B O 1
ATOM 1088 N N . TYR B 1 55 ? 11.456 26.958 5.741 1.00 26.35 72 TYR B N 1
ATOM 1089 C CA . TYR B 1 55 ? 11.717 26.794 7.172 1.00 25.28 72 TYR B CA 1
ATOM 1090 C C . TYR B 1 55 ? 12.999 27.494 7.591 1.00 28.78 72 TYR B C 1
ATOM 1091 O O . TYR B 1 55 ? 13.873 27.752 6.772 1.00 27.56 72 TYR B O 1
ATOM 1100 N N . SER B 1 56 ? 13.108 27.786 8.876 1.00 26.20 73 SER B N 1
ATOM 1101 C CA . SER B 1 56 ? 14.304 28.423 9.426 1.00 25.50 73 SER B CA 1
ATOM 1102 C C . SER B 1 56 ? 14.508 27.916 10.836 1.00 29.80 73 SER B C 1
ATOM 1103 O O . SER B 1 56 ? 13.577 27.367 11.441 1.00 28.96 73 SER B O 1
ATOM 1106 N N . GLY B 1 57 ? 15.728 28.045 11.338 1.00 26.47 74 GLY B N 1
ATOM 1107 C CA . GLY B 1 57 ? 16.022 27.568 12.674 1.00 26.52 74 GLY B CA 1
ATOM 1108 C C . GLY B 1 57 ? 17.435 27.833 13.126 1.00 32.29 74 GLY B C 1
ATOM 1109 O O . GLY B 1 57 ? 18.110 28.702 12.572 1.00 30.73 74 GLY B O 1
ATOM 1110 N N . THR B 1 58 ? 17.874 27.066 14.132 1.00 30.79 75 THR B N 1
ATOM 1111 C CA . THR B 1 58 ? 19.198 27.160 14.748 1.00 33.05 75 THR B CA 1
ATOM 1112 C C . THR B 1 58 ? 19.987 25.892 14.456 1.00 37.87 75 THR B C 1
ATOM 1113 O O . THR B 1 58 ? 19.444 24.778 14.530 1.00 37.00 75 THR B O 1
ATOM 1117 N N . VAL B 1 59 ? 21.260 26.066 14.123 1.00 36.55 76 VAL B N 1
ATOM 1118 C CA . VAL B 1 59 ? 22.190 24.978 13.857 1.00 39.88 76 VAL B CA 1
ATOM 1119 C C . VAL B 1 59 ? 22.430 24.247 15.186 1.00 49.00 76 VAL B C 1
ATOM 1120 O O . VAL B 1 59 ? 22.668 24.894 16.206 1.00 49.21 76 VAL B O 1
ATOM 1124 N N . SER B 1 60 ? 22.291 22.914 15.179 1.00 49.15 77 SER B N 1
ATOM 1125 C CA . SER B 1 60 ? 22.501 22.048 16.351 1.00 51.66 77 SER B CA 1
ATOM 1126 C C . SER B 1 60 ? 22.958 20.658 15.861 1.00 59.22 77 SER B C 1
ATOM 1127 O O . SER B 1 60 ? 22.791 20.349 14.678 1.00 57.23 77 SER B O 1
ATOM 1130 N N . GLN B 1 61 ? 23.627 19.868 16.722 1.00 60.31 78 GLN B N 1
ATOM 1131 C CA . GLN B 1 61 ? 24.161 18.547 16.331 1.00 62.08 78 GLN B CA 1
ATOM 1132 C C . GLN B 1 61 ? 23.428 17.399 17.050 1.00 66.13 78 GLN B C 1
ATOM 1133 O O . GLN B 1 61 ? 23.102 17.565 18.232 1.00 66.74 78 GLN B O 1
ATOM 1139 N N . PRO B 1 62 ? 23.145 16.233 16.399 1.00 61.67 79 PRO B N 1
ATOM 1140 C CA . PRO B 1 62 ? 23.439 15.856 14.998 1.00 60.89 79 PRO B CA 1
ATOM 1141 C C . PRO B 1 62 ? 22.503 16.525 13.977 1.00 59.67 79 PRO B C 1
ATOM 1142 O O . PRO B 1 62 ? 22.881 16.690 12.811 1.00 58.74 79 PRO B O 1
ATOM 1146 N N . TRP B 1 63 ? 21.298 16.936 14.423 1.00 51.29 80 TRP B N 1
ATOM 1147 C CA . TRP B 1 63 ? 20.326 17.579 13.553 1.00 48.27 80 TRP B CA 1
ATOM 1148 C C . TRP B 1 63 ? 20.006 18.992 14.018 1.00 47.06 80 TRP B C 1
ATOM 1149 O O . TRP B 1 63 ? 19.970 19.286 15.216 1.00 45.86 80 TRP B O 1
ATOM 1160 N N . SER B 1 64 ? 19.827 19.878 13.042 1.00 39.59 81 SER B N 1
ATOM 1161 C CA . SER B 1 64 ? 19.514 21.269 13.274 1.00 36.62 81 SER B CA 1
ATOM 1162 C C . SER B 1 64 ? 18.026 21.407 13.658 1.00 36.65 81 SER B C 1
ATOM 1163 O O . SER B 1 64 ? 17.218 20.532 13.332 1.00 35.25 81 SER B O 1
ATOM 1166 N N . THR B 1 65 ? 17.690 22.456 14.413 1.00 31.59 82 THR B N 1
ATOM 1167 C CA . THR B 1 65 ? 16.344 22.639 14.944 1.00 30.56 82 THR B CA 1
ATOM 1168 C C . THR B 1 65 ? 15.540 23.659 14.145 1.00 31.27 82 THR B C 1
ATOM 1169 O O . THR B 1 65 ? 15.952 24.809 14.028 1.00 30.15 82 THR B O 1
ATOM 1173 N N . ILE B 1 66 ? 14.365 23.239 13.644 1.00 26.12 83 ILE B N 1
ATOM 1174 C CA . ILE B 1 66 ? 13.475 24.129 12.907 1.00 24.67 83 ILE B CA 1
ATOM 1175 C C . ILE B 1 66 ? 12.615 24.853 13.940 1.00 28.52 83 ILE B C 1
ATOM 1176 O O . ILE B 1 66 ? 11.866 24.202 14.676 1.00 27.98 83 ILE B O 1
ATOM 1181 N N . THR B 1 67 ? 12.712 26.188 13.986 1.00 25.97 84 THR B N 1
ATOM 1182 C CA . THR B 1 67 ? 11.940 26.987 14.944 1.00 25.99 84 THR B CA 1
ATOM 1183 C C . THR B 1 67 ? 10.824 27.756 14.242 1.00 28.59 84 THR B C 1
ATOM 1184 O O . THR B 1 67 ? 9.999 28.365 14.922 1.00 26.02 84 THR B O 1
ATOM 1188 N N . ASP B 1 68 ? 10.766 27.695 12.896 1.00 25.79 85 ASP B N 1
ATOM 1189 C CA . ASP B 1 68 ? 9.727 28.372 12.116 1.00 25.77 85 ASP B CA 1
ATOM 1190 C C . ASP B 1 68 ? 9.520 27.613 10.798 1.00 30.26 85 ASP B C 1
ATOM 1191 O O . ASP B 1 68 ? 10.492 27.368 10.090 1.00 30.40 85 ASP B O 1
ATOM 1196 N N . ILE B 1 69 ? 8.281 27.204 10.481 1.00 26.26 86 ILE B N 1
ATOM 1197 C CA . ILE B 1 69 ? 8.040 26.487 9.225 1.00 24.62 86 ILE B CA 1
ATOM 1198 C C . ILE B 1 69 ? 6.696 26.908 8.634 1.00 28.40 86 ILE B C 1
ATOM 1199 O O . ILE B 1 69 ? 5.716 27.061 9.363 1.00 27.99 86 ILE B O 1
ATOM 1204 N N . TYR B 1 70 ? 6.654 27.073 7.302 1.00 24.46 87 TYR B N 1
ATOM 1205 C CA . TYR B 1 70 ? 5.457 27.471 6.570 1.00 24.61 87 TYR B CA 1
ATOM 1206 C C . TYR B 1 70 ? 5.141 26.453 5.475 1.00 29.71 87 TYR B C 1
ATOM 1207 O O . TYR B 1 70 ? 6.021 26.098 4.702 1.00 28.21 87 TYR B O 1
ATOM 1216 N N . ILE B 1 71 ? 3.875 26.004 5.399 1.00 28.41 88 ILE B N 1
ATOM 1217 C CA . ILE B 1 71 ? 3.449 25.067 4.363 1.00 29.29 88 ILE B CA 1
ATOM 1218 C C . ILE B 1 71 ? 2.886 25.868 3.202 1.00 35.13 88 ILE B C 1
ATOM 1219 O O . ILE B 1 71 ? 1.955 26.659 3.396 1.00 34.69 88 ILE B O 1
ATOM 1224 N N . HIS B 1 72 ? 3.470 25.685 1.999 1.00 33.83 89 HIS B N 1
ATOM 1225 C CA . HIS B 1 72 ? 3.017 26.337 0.758 1.00 36.18 89 HIS B CA 1
ATOM 1226 C C . HIS B 1 72 ? 1.707 25.667 0.359 1.00 43.96 89 HIS B C 1
ATOM 1227 O O . HIS B 1 72 ? 1.677 24.461 0.182 1.00 43.64 89 HIS B O 1
ATOM 1234 N N . LYS B 1 73 ? 0.595 26.394 0.403 1.00 44.92 90 LYS B N 1
ATOM 1235 C CA . LYS B 1 73 ? -0.735 25.794 0.226 1.00 48.33 90 LYS B CA 1
ATOM 1236 C C . LYS B 1 73 ? -1.021 25.293 -1.201 1.00 59.11 90 LYS B C 1
ATOM 1237 O O . LYS B 1 73 ? -1.572 24.194 -1.344 1.00 60.56 90 LYS B O 1
ATOM 1243 N N . GLN B 1 74 ? -0.662 26.068 -2.236 1.00 58.91 91 GLN B N 1
ATOM 1244 C CA . GLN B 1 74 ? -0.921 25.668 -3.621 1.00 62.95 91 GLN B CA 1
ATOM 1245 C C . GLN B 1 74 ? 0.087 24.605 -4.096 1.00 69.87 91 GLN B C 1
ATOM 1246 O O . GLN B 1 74 ? -0.320 23.638 -4.746 1.00 72.03 91 GLN B O 1
ATOM 1260 N N . SER B 1 76 ? 1.910 22.410 -2.250 1.00 58.65 93 SER B N 1
ATOM 1261 C CA . SER B 1 76 ? 1.759 21.122 -1.548 1.00 57.30 93 SER B CA 1
ATOM 1262 C C . SER B 1 76 ? 0.660 20.273 -2.193 1.00 68.54 93 SER B C 1
ATOM 1263 O O . SER B 1 76 ? 0.750 19.040 -2.186 1.00 69.99 93 SER B O 1
ATOM 1266 N N . GLU B 1 77 ? -0.367 20.937 -2.766 1.00 68.79 94 GLU B N 1
ATOM 1267 C CA . GLU B 1 77 ? -1.466 20.287 -3.478 1.00 72.52 94 GLU B CA 1
ATOM 1268 C C . GLU B 1 77 ? -0.949 19.747 -4.819 1.00 80.45 94 GLU B C 1
ATOM 1269 O O . GLU B 1 77 ? -1.312 18.636 -5.211 1.00 82.08 94 GLU B O 1
ATOM 1271 N N . GLN B 1 78 ? -0.075 20.529 -5.498 1.00 78.13 95 GLN B N 1
ATOM 1272 C CA . GLN B 1 78 ? 0.545 20.177 -6.778 1.00 80.59 95 GLN B CA 1
ATOM 1273 C C . GLN B 1 78 ? 1.577 19.048 -6.609 1.00 86.33 95 GLN B C 1
ATOM 1274 O O . GLN B 1 78 ? 1.698 18.202 -7.501 1.00 87.81 95 GLN B O 1
ATOM 1276 N N . GLU B 1 79 ? 2.309 19.034 -5.463 1.00 82.05 96 GLU B N 1
ATOM 1277 C CA . GLU B 1 79 ? 3.325 18.022 -5.142 1.00 81.97 96 GLU B CA 1
ATOM 1278 C C . GLU B 1 79 ? 2.682 16.649 -4.910 1.00 89.45 96 GLU B C 1
ATOM 1279 O O . GLU B 1 79 ? 3.201 15.649 -5.410 1.00 90.57 96 GLU B O 1
ATOM 1285 N N . LEU B 1 80 ? 1.549 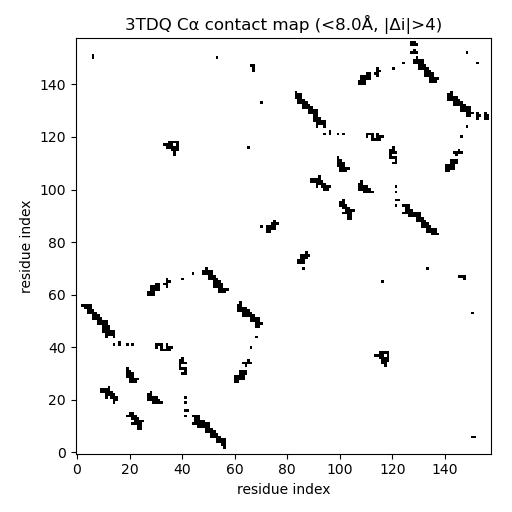16.611 -4.169 1.00 87.43 97 LEU B N 1
ATOM 1286 C CA . LEU B 1 80 ? 0.783 15.395 -3.867 1.00 89.51 97 LEU B CA 1
ATOM 1287 C C . LEU B 1 80 ? 0.176 14.766 -5.140 1.00 97.81 97 LEU B C 1
ATOM 1288 O O . LEU B 1 80 ? -0.058 13.554 -5.164 1.00 99.55 97 LEU B O 1
ATOM 1290 N N . ALA B 1 81 ? -0.064 15.585 -6.191 1.00 95.76 98 ALA B N 1
ATOM 1291 C CA . ALA B 1 81 ? -0.622 15.152 -7.475 1.00 124.03 98 ALA B CA 1
ATOM 1292 C C . ALA B 1 81 ? 0.482 14.788 -8.480 1.00 151.23 98 ALA B C 1
ATOM 1293 O O . ALA B 1 81 ? 1.595 15.312 -8.421 1.00 110.67 98 ALA B O 1
#

Secondary structure (DSSP, 8-state):
--TTEEEEEEEEEEEEGGGTEEEETTEEEE--TT--B---GGGT--TT-EEEEEEE--SSSPEEEEEEE----EETTT-----/-EEEEEEEEEEEEGGGTEEEETTEEEE--TT--B---GGGT--TT-EEEEEEE--SSSPEEEEEEE----HHHH-

Radius of gyration: 15.94 Å; Cα contacts (8 Å, |Δi|>4): 376; chains: 2; bounding box: 43×40×28 Å

Sequence (158 aa):
EDPQTFEGAGVVFEVQVEKNLVDIDHRLYRRLPNSTVVRNGPSLFQVKPGSVVSYSGTVSQPWSTITDIYIHKQSEQELAEIEKEQTFEGAGVVFEVQVEKNLVDIDHRLYRLPNSTVVRNGPSLFQVKPGSVVSYSGTVSQPWSTITDIYIHKQSEQELA

InterPro domains:
  IPR029497 Type 4 fimbrial biogenesis protein PilY2 [PF14481] (21-94)
  IPR042230 Copper binding periplasmic protein CusF superfamily [G3DSA:2.40.50.320] (18-98)